Protein AF-A0A0K8V559-F1 (afdb_monomer)

Organism: Bactrocera latifrons (NCBI:txid174628)

Radius of gyration: 18.6 Å; Cα contacts (8 Å, |Δi|>4): 117; chains: 1; bounding box: 43×30×51 Å

Secondary structure (DSSP, 8-state):
-HHHHHH---HHHHHHHHHHHHHHHHHHHHHHHHHHHTT----HHHHHHHHHHHHHHHHHHH--SSHHHHHHHHHHHHHHHHHHHHHHHHHHHHHHHHHHHHHTT-S-S-------S-GGGGS-GGGTHHHHHHHHHHHHHHHHHHHHHHHSSSS--HHHHHHHHHH-

pLDDT: mean 87.11, std 13.77, range [45.12, 98.0]

Nearest PDB structures (foldseek):
  7n7p-assembly1_B  TM=8.971E-01  e=4.540E-11  Homo sapiens
  7n0k-assembly1_A  TM=9.071E-01  e=6.423E-10  Mus musculus
  7n0l-assembly1_B  TM=8.990E-01  e=6.423E-10  Mus musculus
  7f3t-assembly1_A  TM=8.592E-01  e=1.852E-10  Homo sapiens
  7f6v-assembly1_B  TM=9.170E-01  e=1.999E-09  Homo sapiens

Foldseek 3Di:
DLVVCLVDVDVVVVLVVLVVQLVVLVVVLVVVVVVVVVPDPDDPVVSVLSVLSNVLSVLVNPDDDDDLCVQLVNLVSVLVVLVVVLVVLVVVQVVVVVVVCVVVVVDDDDDDDDDDDDPVSNPDPVNSVVSVVVSLVSLLVSLVSLVVSPVPPPPDPVSSVSSSVSSD

Structure (mmCIF, N/CA/C/O backbone):
data_AF-A0A0K8V559-F1
#
_entry.id   AF-A0A0K8V559-F1
#
loop_
_atom_site.group_PDB
_atom_site.id
_atom_site.type_symbol
_atom_site.label_atom_id
_atom_site.label_alt_id
_atom_site.label_comp_id
_atom_site.label_asym_id
_atom_site.label_entity_id
_atom_site.label_seq_id
_atom_site.pdbx_PDB_ins_code
_atom_site.Cartn_x
_atom_site.Cartn_y
_atom_site.Cartn_z
_atom_site.occupancy
_atom_site.B_iso_or_equiv
_atom_site.auth_seq_id
_atom_site.auth_comp_id
_atom_site.auth_asym_id
_atom_site.auth_atom_id
_atom_site.pdbx_PDB_model_num
ATOM 1 N N . MET A 1 1 ? -0.878 12.754 -0.177 1.00 74.25 1 MET A N 1
ATOM 2 C CA . MET A 1 1 ? -2.160 12.504 0.522 1.00 74.25 1 MET A CA 1
ATOM 3 C C . MET A 1 1 ? -2.007 11.693 1.810 1.00 74.25 1 MET A C 1
ATOM 5 O O . MET A 1 1 ? -2.542 12.136 2.815 1.00 74.25 1 MET A O 1
ATOM 9 N N . ALA A 1 2 ? -1.268 10.573 1.844 1.00 77.38 2 ALA A N 1
ATOM 10 C CA . ALA A 1 2 ? -1.065 9.802 3.088 1.00 77.38 2 ALA A CA 1
ATOM 11 C C . ALA A 1 2 ? -0.436 10.632 4.230 1.00 77.38 2 ALA A C 1
ATOM 13 O O . ALA A 1 2 ? -0.957 10.653 5.338 1.00 77.38 2 ALA A O 1
ATOM 14 N N . PHE A 1 3 ? 0.614 11.409 3.934 1.00 83.56 3 PHE A N 1
ATOM 15 C CA . PHE A 1 3 ? 1.232 12.317 4.912 1.00 83.56 3 PHE A CA 1
ATOM 16 C C . PHE A 1 3 ? 0.264 13.394 5.430 1.00 83.56 3 PHE A C 1
ATOM 18 O O . PHE A 1 3 ? 0.216 13.667 6.623 1.00 83.56 3 PHE A O 1
ATOM 25 N N . LEU A 1 4 ? -0.575 13.956 4.553 1.00 83.81 4 LEU A N 1
ATOM 26 C CA . LEU A 1 4 ? -1.602 14.916 4.968 1.00 83.81 4 LEU A CA 1
ATOM 27 C C . LEU A 1 4 ? -2.640 14.269 5.891 1.00 83.81 4 LEU A C 1
ATOM 29 O O . LEU A 1 4 ? -3.074 14.916 6.829 1.00 83.81 4 LEU A O 1
ATOM 33 N N . ASN A 1 5 ? -2.987 12.996 5.679 1.00 86.25 5 ASN A N 1
ATOM 34 C CA . ASN A 1 5 ? -3.878 12.248 6.572 1.00 86.25 5 ASN A CA 1
ATOM 35 C C . ASN A 1 5 ? -3.251 11.933 7.944 1.00 86.25 5 ASN A C 1
ATOM 37 O O . ASN A 1 5 ? -3.987 11.675 8.897 1.00 86.25 5 ASN A O 1
ATOM 41 N N . LEU A 1 6 ? -1.917 11.957 8.073 1.00 86.69 6 LEU A N 1
ATOM 42 C CA . LEU A 1 6 ? -1.247 11.860 9.377 1.00 86.69 6 LEU A CA 1
ATOM 43 C C . LEU A 1 6 ? -1.391 13.155 10.184 1.00 86.69 6 LEU A C 1
ATOM 45 O O . LEU A 1 6 ? -1.548 13.095 11.397 1.00 86.69 6 LEU A O 1
ATOM 49 N N . ILE A 1 7 ? -1.355 14.307 9.510 1.00 86.25 7 ILE A N 1
ATOM 50 C CA . ILE A 1 7 ? -1.456 15.627 10.150 1.00 86.25 7 ILE A CA 1
ATOM 51 C C . ILE A 1 7 ? -2.921 16.005 10.386 1.00 86.25 7 ILE A C 1
ATOM 53 O O . ILE A 1 7 ? -3.292 16.465 11.462 1.00 86.25 7 ILE A O 1
ATOM 57 N N . PHE A 1 8 ? -3.762 15.800 9.375 1.00 83.50 8 PHE A N 1
ATOM 58 C CA . PHE A 1 8 ? -5.166 16.181 9.374 1.00 83.50 8 PHE A CA 1
ATOM 59 C C . PHE A 1 8 ? -6.041 14.932 9.455 1.00 83.50 8 PHE A C 1
ATOM 61 O O . PHE A 1 8 ? -6.147 14.158 8.500 1.00 83.50 8 PHE A O 1
ATOM 68 N N . ASN A 1 9 ? -6.713 14.745 10.592 1.00 82.75 9 ASN A N 1
ATOM 69 C CA . ASN A 1 9 ? -7.695 13.677 10.764 1.00 82.75 9 ASN A CA 1
ATOM 70 C C . ASN A 1 9 ? -9.057 14.095 10.186 1.00 82.75 9 ASN A C 1
ATOM 72 O O . ASN A 1 9 ? -10.000 14.389 10.917 1.00 82.75 9 ASN A O 1
ATOM 76 N N . TYR A 1 10 ? -9.133 14.172 8.856 1.00 89.44 10 TYR A N 1
ATOM 77 C CA . TYR A 1 10 ? -10.351 14.538 8.140 1.00 89.44 10 TYR A CA 1
ATOM 78 C C . TYR A 1 10 ? -10.847 13.383 7.267 1.00 89.44 10 TYR A C 1
ATOM 80 O O . TYR A 1 10 ? -10.188 12.979 6.308 1.00 89.44 10 TYR A O 1
ATOM 88 N N . ARG A 1 11 ? -12.042 12.862 7.572 1.00 89.06 11 ARG A N 1
ATOM 89 C CA . ARG A 1 11 ? -12.584 11.657 6.921 1.00 89.06 11 ARG A CA 1
ATOM 90 C C . ARG A 1 11 ? -12.716 11.792 5.404 1.00 89.06 11 ARG A C 1
ATOM 92 O O . ARG A 1 11 ? -12.445 10.828 4.698 1.00 89.06 11 ARG A O 1
ATOM 99 N N . ALA A 1 12 ? -13.100 12.958 4.883 1.00 90.94 12 ALA A N 1
ATOM 100 C CA . ALA A 1 12 ? -13.223 13.117 3.433 1.00 90.94 12 ALA A CA 1
ATOM 101 C C . ALA A 1 12 ? -11.855 13.069 2.731 1.00 90.94 12 ALA A C 1
ATOM 103 O O . ALA A 1 12 ? -11.748 12.493 1.653 1.00 90.94 12 ALA A O 1
ATOM 104 N N . LEU A 1 13 ? -10.797 13.597 3.360 1.00 91.62 13 LEU A N 1
ATOM 105 C CA . LEU A 1 13 ? -9.426 13.498 2.845 1.00 91.62 13 LEU A CA 1
ATOM 106 C C . LEU A 1 13 ? -8.931 12.044 2.843 1.00 91.62 13 LEU A C 1
ATOM 108 O O . LEU A 1 13 ? -8.240 11.619 1.916 1.00 91.62 13 LEU A O 1
ATOM 112 N N . GLU A 1 14 ? -9.298 11.281 3.869 1.00 91.06 14 GLU A N 1
ATOM 113 C CA . GLU A 1 14 ? -8.975 9.860 3.980 1.00 91.06 14 GLU A CA 1
ATOM 114 C C . GLU A 1 14 ? -9.701 9.038 2.915 1.00 91.06 14 GLU A C 1
ATOM 116 O O . GLU A 1 14 ? -9.068 8.277 2.187 1.00 91.06 14 GLU A O 1
ATOM 121 N N . LEU A 1 15 ? -11.012 9.231 2.770 1.00 92.94 15 LEU A N 1
ATOM 122 C CA . LEU A 1 15 ? -11.811 8.561 1.747 1.00 92.94 15 LEU A CA 1
ATOM 123 C C . LEU A 1 15 ? -11.356 8.927 0.338 1.00 92.94 15 LEU A C 1
ATOM 125 O O . LEU A 1 15 ? -11.242 8.042 -0.501 1.00 92.94 15 LEU A O 1
ATOM 129 N N . ALA A 1 16 ? -11.038 10.199 0.084 1.00 94.62 16 ALA A N 1
ATOM 130 C CA . ALA A 1 16 ? -10.469 10.624 -1.190 1.00 94.62 16 ALA A CA 1
ATOM 131 C C . ALA A 1 16 ? -9.132 9.922 -1.458 1.00 94.62 16 ALA A C 1
ATOM 133 O O . ALA A 1 16 ? -8.885 9.461 -2.569 1.00 94.62 16 ALA A O 1
ATOM 134 N N . TYR A 1 17 ? -8.280 9.788 -0.439 1.00 92.88 17 TYR A N 1
ATOM 135 C CA . TYR A 1 17 ? -7.023 9.062 -0.568 1.00 92.88 17 TYR A CA 1
ATOM 136 C C . TYR A 1 17 ? -7.231 7.572 -0.876 1.00 92.88 17 TYR A C 1
ATOM 138 O O . TYR A 1 17 ? -6.619 7.056 -1.809 1.00 92.88 17 TYR A O 1
ATOM 146 N N . ILE A 1 18 ? -8.107 6.887 -0.140 1.00 93.81 18 ILE A N 1
ATOM 147 C CA . ILE A 1 18 ? -8.390 5.461 -0.354 1.00 93.81 18 ILE A CA 1
ATOM 148 C C . ILE A 1 18 ? -9.072 5.241 -1.713 1.00 93.81 18 ILE A C 1
ATOM 150 O O . ILE A 1 18 ? -8.721 4.311 -2.435 1.00 93.81 18 ILE A O 1
ATOM 154 N N . PHE A 1 19 ? -9.978 6.130 -2.122 1.00 95.25 19 PHE A N 1
ATOM 155 C CA . PHE A 1 19 ? -10.576 6.110 -3.456 1.00 95.25 19 PHE A CA 1
ATOM 156 C C . PHE A 1 19 ? -9.515 6.232 -4.556 1.00 95.25 19 PHE A C 1
ATOM 158 O O . PHE A 1 19 ? -9.538 5.477 -5.528 1.00 95.25 19 PHE A O 1
ATOM 165 N N . LEU A 1 20 ? -8.538 7.128 -4.386 1.00 95.12 20 LEU A N 1
ATOM 166 C CA . LEU A 1 20 ? -7.413 7.246 -5.314 1.00 95.12 20 LEU A CA 1
ATOM 167 C C . LEU A 1 20 ? -6.557 5.973 -5.356 1.00 95.12 20 LEU A C 1
ATOM 169 O O . LEU A 1 20 ? -6.063 5.639 -6.429 1.00 95.12 20 LEU A O 1
ATOM 173 N N . LEU A 1 21 ? -6.406 5.239 -4.246 1.00 94.50 21 LEU A N 1
ATOM 174 C CA . LEU A 1 21 ? -5.737 3.929 -4.250 1.00 94.50 21 LEU A CA 1
ATOM 175 C C . LEU A 1 21 ? -6.508 2.905 -5.089 1.00 94.50 21 LEU A C 1
ATOM 177 O O . LEU A 1 21 ? -5.897 2.217 -5.907 1.00 94.50 21 LEU A O 1
ATOM 181 N N . VAL A 1 22 ? -7.835 2.830 -4.932 1.00 96.81 22 VAL A N 1
ATOM 182 C CA . VAL A 1 22 ? -8.690 1.961 -5.760 1.00 96.81 22 VAL A CA 1
ATOM 183 C C . VAL A 1 22 ? -8.520 2.318 -7.233 1.00 96.81 22 VAL A C 1
ATOM 185 O O . VAL A 1 22 ? -8.193 1.457 -8.047 1.00 96.81 22 VAL A O 1
ATOM 188 N N . TRP A 1 23 ? -8.678 3.597 -7.576 1.00 96.31 23 TRP A N 1
ATOM 189 C CA . TRP A 1 23 ? -8.524 4.079 -8.947 1.00 96.31 23 TRP A CA 1
ATOM 190 C C . TRP A 1 23 ? -7.138 3.760 -9.524 1.00 96.31 23 TRP A C 1
ATOM 192 O O . TRP A 1 23 ? -7.033 3.280 -10.657 1.00 96.31 23 TRP A O 1
ATOM 202 N N . TYR A 1 24 ? -6.081 3.976 -8.739 1.00 94.94 24 TYR A N 1
ATOM 203 C CA . TYR A 1 24 ? -4.703 3.711 -9.136 1.00 94.94 24 TYR A CA 1
ATOM 204 C C . TYR A 1 24 ? -4.479 2.230 -9.457 1.00 94.94 24 TYR A C 1
ATOM 206 O O . TYR A 1 24 ? -4.030 1.908 -10.560 1.00 94.94 24 TYR A O 1
ATOM 214 N N . TYR A 1 25 ? -4.830 1.321 -8.541 1.00 95.62 25 TYR A N 1
ATOM 215 C CA . TYR A 1 25 ? -4.610 -0.114 -8.743 1.00 95.62 25 TYR A CA 1
ATOM 216 C C . TYR A 1 25 ? -5.527 -0.708 -9.820 1.00 95.62 25 TYR A C 1
ATOM 218 O O . TYR A 1 25 ? -5.065 -1.541 -10.603 1.00 95.62 25 TYR A O 1
ATOM 226 N N . CYS A 1 26 ? -6.765 -0.221 -9.963 1.00 96.44 26 CYS A N 1
ATOM 227 C CA . CYS A 1 26 ? -7.629 -0.560 -11.097 1.00 96.44 26 CYS A CA 1
ATOM 228 C C . CYS A 1 26 ? -6.970 -0.182 -12.431 1.00 96.44 26 CYS A C 1
ATOM 230 O O . CYS A 1 26 ? -6.838 -1.015 -13.329 1.00 96.44 26 CYS A O 1
ATOM 232 N N . THR A 1 27 ? -6.517 1.068 -12.553 1.00 96.69 27 THR A N 1
ATOM 233 C CA . THR A 1 27 ? -5.887 1.579 -13.779 1.00 96.69 27 THR A CA 1
ATOM 234 C C . THR A 1 27 ? -4.616 0.802 -14.106 1.00 96.69 27 THR A C 1
ATOM 236 O O . THR A 1 27 ? -4.397 0.423 -15.258 1.00 96.69 27 THR A O 1
ATOM 239 N N . LEU A 1 28 ? -3.794 0.511 -13.096 1.00 93.12 28 LEU A N 1
ATOM 240 C CA . LEU A 1 28 ? -2.574 -0.275 -13.246 1.00 93.12 28 LEU A CA 1
ATOM 241 C C . LEU A 1 28 ? -2.877 -1.696 -13.737 1.00 93.12 28 LEU A C 1
ATOM 243 O O . LEU A 1 28 ? -2.256 -2.164 -14.689 1.00 93.12 28 LEU A O 1
ATOM 247 N N . THR A 1 29 ? -3.886 -2.343 -13.157 1.00 95.12 29 THR A N 1
ATOM 248 C CA . THR A 1 29 ? -4.320 -3.694 -13.530 1.00 95.12 29 THR A CA 1
ATOM 249 C C . THR A 1 29 ? -4.820 -3.760 -14.976 1.00 95.12 29 THR A C 1
ATOM 251 O O . THR A 1 29 ? -4.448 -4.668 -15.729 1.00 95.12 29 THR A O 1
ATOM 254 N N . ILE A 1 30 ? -5.624 -2.779 -15.403 1.00 94.19 30 ILE A N 1
ATOM 255 C CA . ILE A 1 30 ? -6.109 -2.676 -16.788 1.00 94.19 30 ILE A CA 1
ATOM 256 C C . ILE A 1 30 ? -4.934 -2.444 -17.740 1.00 94.19 30 ILE A C 1
ATOM 258 O O . ILE A 1 30 ? -4.773 -3.183 -18.715 1.00 94.19 30 ILE A O 1
ATOM 262 N N . ARG A 1 31 ? -4.072 -1.465 -17.436 1.00 95.12 31 ARG A N 1
ATOM 263 C CA . ARG A 1 31 ? -2.884 -1.146 -18.238 1.00 95.12 31 ARG A CA 1
ATOM 264 C C . ARG A 1 31 ? -2.003 -2.375 -18.439 1.00 95.12 31 ARG A C 1
ATOM 266 O O . ARG A 1 31 ? -1.578 -2.651 -19.557 1.00 95.12 31 ARG A O 1
ATOM 273 N N . GLU A 1 32 ? -1.728 -3.128 -17.382 1.00 91.50 32 GLU A N 1
ATOM 274 C CA . GLU A 1 32 ? -0.888 -4.323 -17.464 1.00 91.50 32 GLU A CA 1
ATOM 275 C C . GLU A 1 32 ? -1.537 -5.468 -18.231 1.00 91.50 32 GLU A C 1
ATOM 277 O O . GLU A 1 32 ? -0.845 -6.201 -18.938 1.00 91.50 32 GLU A O 1
ATOM 282 N N . SER A 1 33 ? -2.858 -5.603 -18.140 1.00 90.31 33 SER A N 1
ATOM 283 C CA . SER A 1 33 ? -3.605 -6.580 -18.930 1.00 90.31 33 SER A CA 1
ATOM 284 C C . SER A 1 33 ? -3.496 -6.273 -20.426 1.00 90.31 33 SER A C 1
ATOM 286 O O . SER A 1 33 ? -3.183 -7.171 -21.207 1.00 90.31 33 SER A O 1
ATOM 288 N N . ILE A 1 34 ? -3.624 -4.998 -20.814 1.00 93.69 34 ILE A N 1
ATOM 289 C CA . ILE A 1 34 ? -3.414 -4.538 -22.197 1.00 93.69 34 ILE A CA 1
ATOM 290 C C . ILE A 1 34 ? -1.969 -4.799 -22.639 1.00 93.69 34 ILE A C 1
ATOM 292 O O . ILE A 1 34 ? -1.736 -5.398 -23.686 1.00 93.69 34 ILE A O 1
ATOM 296 N N . LEU A 1 35 ? -0.979 -4.416 -21.825 1.00 92.62 35 LEU A N 1
ATOM 297 C CA . LEU A 1 35 ? 0.436 -4.637 -22.142 1.00 92.62 35 LEU A CA 1
ATOM 298 C C . LEU A 1 35 ? 0.764 -6.122 -22.323 1.00 92.62 35 LEU A C 1
ATOM 300 O O . LEU A 1 35 ? 1.570 -6.467 -23.189 1.00 92.62 35 LEU A O 1
ATOM 304 N N . LYS A 1 36 ? 0.151 -7.001 -21.523 1.00 89.56 36 LYS A N 1
ATOM 305 C CA . LYS A 1 36 ? 0.333 -8.450 -21.624 1.00 89.56 36 LYS A CA 1
ATOM 306 C C . LYS A 1 36 ? -0.228 -9.004 -22.932 1.00 89.56 36 LYS A C 1
ATOM 308 O O . LYS A 1 36 ? 0.451 -9.815 -23.558 1.00 89.56 36 LYS A O 1
ATOM 313 N N . VAL A 1 37 ? -1.419 -8.561 -23.340 1.00 92.00 37 VAL A N 1
ATOM 314 C CA . VAL A 1 37 ? -2.025 -8.917 -24.637 1.00 92.00 37 VAL A CA 1
ATOM 315 C C . VAL A 1 37 ? -1.174 -8.392 -25.797 1.00 92.00 37 VAL A C 1
ATOM 317 O O . VAL A 1 37 ? -0.949 -9.115 -26.760 1.00 92.00 37 VAL A O 1
ATOM 320 N N . ASN A 1 38 ? -0.578 -7.207 -25.653 1.00 94.31 38 ASN A N 1
ATOM 321 C CA . ASN A 1 38 ? 0.340 -6.614 -26.632 1.00 94.31 38 ASN A CA 1
ATOM 322 C C . ASN A 1 38 ? 1.759 -7.230 -26.624 1.00 94.31 38 ASN A C 1
ATOM 324 O O . ASN A 1 38 ? 2.693 -6.646 -27.168 1.00 94.31 38 ASN A O 1
ATOM 328 N N . GLY A 1 39 ? 1.960 -8.387 -25.983 1.00 90.31 39 GLY A N 1
ATOM 329 C CA . GLY A 1 39 ? 3.222 -9.135 -26.027 1.00 90.31 39 GLY A CA 1
ATOM 330 C C . GLY A 1 39 ? 4.249 -8.794 -24.939 1.00 90.31 39 GLY A C 1
ATOM 331 O O . GLY A 1 39 ? 5.348 -9.356 -24.936 1.00 90.31 39 GLY A O 1
ATOM 332 N N . SER A 1 40 ? 3.926 -7.931 -23.968 1.00 87.62 40 SER A N 1
ATOM 333 C CA . SER A 1 40 ? 4.846 -7.643 -22.858 1.00 87.62 40 SER A CA 1
ATOM 334 C C . SER A 1 40 ? 5.062 -8.870 -21.968 1.00 87.62 40 SER A C 1
ATOM 336 O O . SER A 1 40 ? 4.125 -9.560 -21.549 1.00 87.62 40 SER A O 1
ATOM 338 N N . ARG A 1 41 ? 6.318 -9.121 -21.583 1.00 87.00 41 ARG A N 1
ATOM 339 C CA . ARG A 1 41 ? 6.693 -10.227 -20.685 1.00 87.00 41 ARG A CA 1
ATOM 340 C C . ARG A 1 41 ? 6.434 -9.898 -19.207 1.00 87.00 41 ARG A C 1
ATOM 342 O O . ARG A 1 41 ? 7.352 -9.878 -18.396 1.00 87.00 41 ARG A O 1
ATOM 349 N N . ILE A 1 42 ? 5.173 -9.670 -18.849 1.00 87.50 42 ILE A N 1
ATOM 350 C CA . ILE A 1 42 ? 4.751 -9.446 -17.456 1.00 87.50 42 ILE A CA 1
ATOM 351 C C . ILE A 1 42 ? 4.574 -10.796 -16.749 1.00 87.50 42 ILE A C 1
ATOM 353 O O . ILE A 1 42 ? 4.018 -11.741 -17.330 1.00 87.50 42 ILE A O 1
ATOM 357 N N . LYS A 1 43 ? 5.080 -10.895 -15.514 1.00 89.50 43 LYS A N 1
ATOM 358 C CA . LYS A 1 43 ? 4.992 -12.091 -14.664 1.00 89.50 43 LYS A CA 1
ATOM 359 C C . LYS A 1 43 ? 3.595 -12.211 -14.044 1.00 89.50 43 LYS A C 1
ATOM 361 O O . LYS A 1 43 ? 2.998 -11.214 -13.654 1.00 89.50 43 LYS A O 1
ATOM 366 N N . GLY A 1 44 ? 3.084 -13.439 -13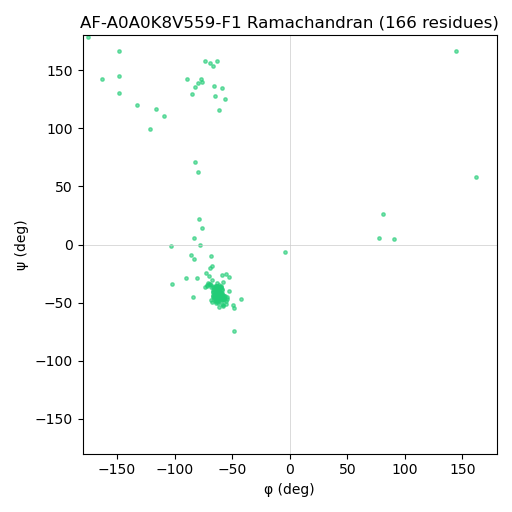.931 1.00 87.56 44 GLY A N 1
ATOM 367 C CA . GLY A 1 44 ? 1.730 -13.695 -13.424 1.00 87.56 44 GLY A CA 1
ATOM 368 C C . GLY A 1 44 ? 1.519 -13.251 -11.974 1.00 87.56 44 GLY A C 1
ATOM 369 O O . GLY A 1 44 ? 0.498 -12.638 -11.683 1.00 87.56 44 GLY A O 1
ATOM 370 N N . TRP A 1 45 ? 2.504 -13.492 -11.101 1.00 92.12 45 TRP A N 1
ATOM 371 C CA . TRP A 1 45 ? 2.454 -13.088 -9.690 1.00 92.12 45 TRP A CA 1
ATOM 372 C C . TRP A 1 45 ? 2.346 -11.567 -9.520 1.00 92.12 45 TRP A C 1
ATOM 374 O O . TRP A 1 45 ? 1.596 -11.097 -8.675 1.00 92.12 45 TRP A O 1
ATOM 384 N N . TRP A 1 46 ? 3.042 -10.800 -10.366 1.00 90.69 46 TRP A N 1
ATOM 385 C CA . TRP A 1 46 ? 3.025 -9.336 -10.335 1.00 90.69 46 TRP A CA 1
ATOM 386 C C . TRP A 1 46 ? 1.632 -8.800 -10.670 1.00 90.69 46 TRP A C 1
ATOM 388 O O . TRP A 1 46 ? 1.079 -7.968 -9.959 1.00 90.69 46 TRP A O 1
ATOM 398 N N . ARG A 1 47 ? 1.005 -9.379 -11.697 1.00 91.62 47 ARG A N 1
ATOM 399 C CA . ARG A 1 47 ? -0.381 -9.067 -12.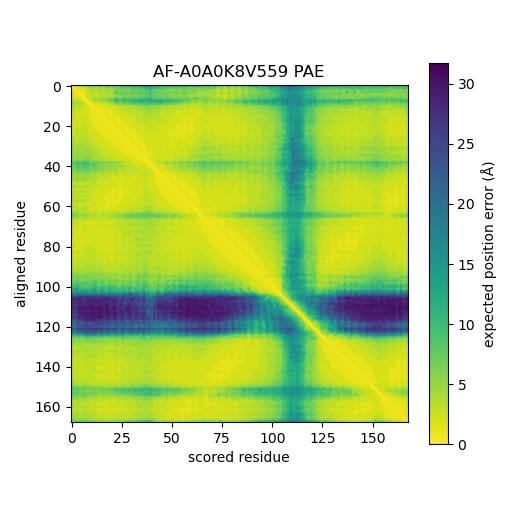042 1.00 91.62 47 ARG A CA 1
ATOM 400 C C . ARG A 1 47 ? -1.347 -9.472 -10.923 1.00 91.62 47 ARG A C 1
ATOM 402 O O . ARG A 1 47 ? -2.236 -8.699 -10.587 1.00 91.62 47 ARG A O 1
ATOM 409 N N . ALA A 1 48 ? -1.182 -10.665 -10.344 1.00 91.94 48 ALA A N 1
ATOM 410 C CA . ALA A 1 48 ? -2.013 -11.128 -9.231 1.00 91.94 48 ALA A CA 1
ATOM 411 C C . ALA A 1 48 ? -1.925 -10.179 -8.025 1.00 91.94 48 ALA A C 1
ATOM 413 O O . ALA A 1 48 ? -2.954 -9.829 -7.456 1.00 91.94 48 ALA A O 1
ATOM 414 N N . HIS A 1 49 ? -0.725 -9.689 -7.705 1.00 92.56 49 HIS A N 1
ATOM 415 C CA . HIS A 1 49 ? -0.519 -8.682 -6.669 1.00 92.56 49 HIS A CA 1
ATOM 416 C C . HIS A 1 49 ? -1.344 -7.408 -6.923 1.00 92.56 49 HIS A C 1
ATOM 418 O O . HIS A 1 49 ? -2.005 -6.931 -6.009 1.00 92.56 49 HIS A O 1
ATOM 424 N N . HIS A 1 50 ? -1.400 -6.889 -8.154 1.00 93.88 50 HIS A N 1
ATOM 425 C CA . HIS A 1 50 ? -2.222 -5.709 -8.465 1.00 93.88 50 HIS A CA 1
ATOM 426 C C . HIS A 1 50 ? -3.730 -5.947 -8.346 1.00 93.88 50 HIS A C 1
ATOM 428 O O . HIS A 1 50 ? -4.451 -5.076 -7.852 1.00 93.88 50 HIS A O 1
ATOM 434 N N . PHE A 1 51 ? -4.207 -7.137 -8.718 1.00 94.56 51 PHE A N 1
ATOM 435 C CA . PHE A 1 51 ? -5.599 -7.526 -8.478 1.00 94.56 51 PHE A CA 1
ATOM 436 C C . PHE A 1 51 ? -5.917 -7.589 -6.979 1.00 94.56 51 PHE A C 1
ATOM 438 O O . PHE A 1 51 ? -6.924 -7.029 -6.545 1.00 94.56 51 PHE A O 1
ATOM 445 N N . ILE A 1 52 ? -5.042 -8.211 -6.184 1.00 95.81 52 ILE A N 1
ATOM 446 C CA . ILE A 1 52 ? -5.190 -8.293 -4.725 1.00 95.81 52 ILE A CA 1
ATOM 447 C C . ILE A 1 52 ? -5.180 -6.888 -4.108 1.00 95.81 52 ILE A C 1
ATOM 449 O O . ILE A 1 52 ? -6.075 -6.559 -3.335 1.00 95.81 52 ILE A O 1
ATOM 453 N N . SER A 1 53 ? -4.248 -6.020 -4.510 1.00 95.69 53 SER A N 1
ATOM 454 C CA . SER A 1 53 ? -4.172 -4.628 -4.046 1.00 95.69 53 SER A CA 1
ATOM 455 C C . SER A 1 53 ? -5.415 -3.812 -4.411 1.00 95.69 53 SER A C 1
ATOM 457 O O . SER A 1 53 ? -5.860 -2.984 -3.617 1.00 95.69 53 SER A O 1
ATOM 459 N N . THR A 1 54 ? -6.022 -4.072 -5.573 1.00 96.44 54 THR A N 1
ATOM 460 C CA . THR A 1 54 ? -7.298 -3.456 -5.970 1.00 96.44 54 THR A CA 1
ATOM 461 C C . THR A 1 54 ? -8.430 -3.880 -5.033 1.00 96.44 54 THR A C 1
ATOM 463 O O . THR A 1 54 ? -9.165 -3.032 -4.526 1.00 96.44 54 THR A O 1
ATOM 466 N N . ALA A 1 55 ? -8.552 -5.183 -4.761 1.00 96.88 55 ALA A N 1
ATOM 467 C CA . ALA A 1 55 ? -9.562 -5.711 -3.848 1.00 96.88 55 ALA A CA 1
ATOM 468 C C . ALA A 1 55 ? -9.364 -5.187 -2.415 1.00 96.88 55 ALA A C 1
ATOM 470 O O . ALA A 1 55 ? -10.320 -4.730 -1.789 1.00 96.88 55 ALA A O 1
ATOM 471 N N . ALA A 1 56 ? -8.122 -5.169 -1.926 1.00 97.12 56 ALA A N 1
ATOM 472 C CA . ALA A 1 56 ? -7.765 -4.636 -0.615 1.00 97.12 56 ALA A CA 1
ATOM 473 C C . ALA A 1 56 ? -8.114 -3.145 -0.483 1.00 97.12 56 ALA A C 1
ATOM 475 O O . ALA A 1 56 ? -8.723 -2.736 0.505 1.00 97.12 56 ALA A O 1
ATOM 476 N N . ALA A 1 57 ? -7.802 -2.330 -1.496 1.00 96.25 57 ALA A N 1
ATOM 477 C CA . ALA A 1 57 ? -8.194 -0.921 -1.524 1.00 96.25 57 ALA A CA 1
ATOM 478 C C . ALA A 1 57 ? -9.725 -0.749 -1.513 1.00 96.25 57 ALA A C 1
ATOM 480 O O . ALA A 1 57 ? -10.236 0.153 -0.850 1.00 96.25 57 ALA A O 1
ATOM 481 N N . GLY A 1 58 ? -10.461 -1.634 -2.195 1.00 97.12 58 GLY A N 1
ATOM 482 C CA . GLY A 1 58 ? -11.924 -1.664 -2.167 1.00 97.12 58 GLY A CA 1
ATOM 483 C C . GLY A 1 58 ? -12.477 -1.943 -0.769 1.00 97.12 58 GLY A C 1
ATOM 484 O O . GLY A 1 58 ? -13.341 -1.205 -0.301 1.00 97.12 58 GLY A O 1
ATOM 485 N N . VAL A 1 59 ? -11.935 -2.945 -0.068 1.00 97.56 59 VAL A N 1
ATOM 486 C CA . VAL A 1 59 ? -12.313 -3.267 1.321 1.00 97.56 59 VAL A CA 1
ATOM 487 C C . VAL A 1 59 ? -12.007 -2.103 2.265 1.00 97.56 59 VAL A C 1
ATOM 489 O O . VAL A 1 59 ? -12.843 -1.755 3.094 1.00 97.56 59 VAL A O 1
ATOM 492 N N . LEU A 1 60 ? -10.856 -1.443 2.110 1.00 96.00 60 LEU A N 1
ATOM 493 C CA . LEU A 1 60 ? -10.514 -0.243 2.882 1.00 96.00 60 LEU A CA 1
ATOM 494 C C . LEU A 1 60 ? -11.500 0.909 2.652 1.00 96.00 60 LEU A C 1
ATOM 496 O O . LEU A 1 60 ? -11.804 1.644 3.590 1.00 96.00 60 LEU A O 1
ATOM 500 N N . LEU A 1 61 ? -12.003 1.077 1.425 1.00 96.19 61 LEU A N 1
ATOM 501 C CA . LEU A 1 61 ? -12.931 2.158 1.086 1.00 96.19 61 LEU A CA 1
ATOM 502 C C . LEU A 1 61 ? -14.282 1.987 1.787 1.00 96.19 61 LEU A C 1
ATOM 504 O O . LEU A 1 61 ? -14.854 2.967 2.265 1.00 96.19 61 LEU A O 1
ATOM 508 N N . VAL A 1 62 ? -14.777 0.749 1.855 1.00 96.06 62 VAL A N 1
ATOM 509 C CA . VAL A 1 62 ? -16.062 0.426 2.492 1.00 96.06 62 VAL A CA 1
ATOM 510 C C . VAL A 1 62 ? -15.951 0.204 4.001 1.00 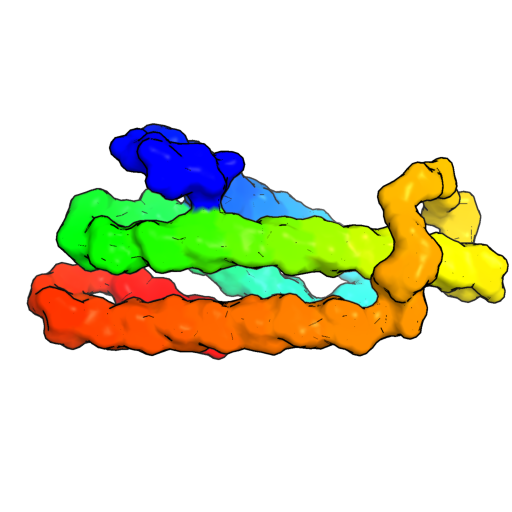96.06 62 VAL A C 1
ATOM 512 O O . VAL A 1 62 ? -16.980 0.150 4.672 1.00 96.06 62 VAL A O 1
ATOM 515 N N . TRP A 1 63 ? -14.732 0.141 4.554 1.00 96.25 63 TRP A N 1
ATOM 516 C CA . TRP A 1 63 ? -14.528 -0.007 5.992 1.00 96.25 63 TRP A CA 1
ATOM 517 C C . TRP A 1 63 ? -15.141 1.200 6.737 1.00 96.25 63 TRP A C 1
ATOM 519 O O . TRP A 1 63 ? -14.696 2.348 6.559 1.00 96.25 63 TRP A O 1
ATOM 529 N N . PRO A 1 64 ? -16.176 0.975 7.576 1.00 92.62 64 P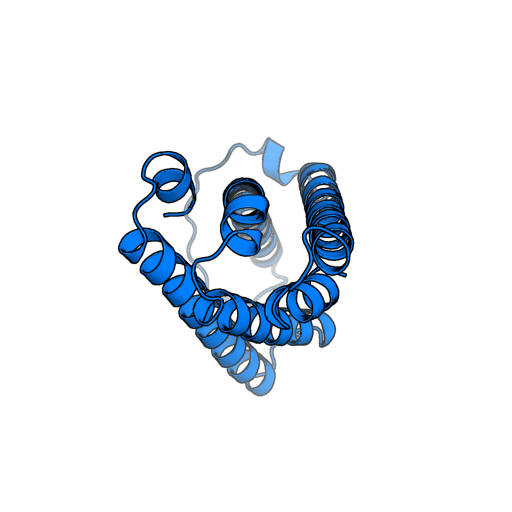RO A N 1
ATOM 530 C CA . PRO A 1 64 ? -16.842 2.045 8.307 1.00 92.62 64 PRO A CA 1
ATOM 531 C C . PRO A 1 64 ? -15.926 2.685 9.353 1.00 92.62 64 PRO A C 1
ATOM 533 O O . PRO A 1 64 ? -15.023 2.057 9.905 1.00 92.62 64 PRO A O 1
ATOM 536 N N . GLN A 1 65 ? -16.199 3.950 9.673 1.00 90.44 65 GLN A N 1
ATOM 537 C CA . GLN A 1 65 ? -15.566 4.578 10.828 1.00 90.44 65 GLN A CA 1
ATOM 538 C C . GLN A 1 65 ? -16.022 3.873 12.105 1.00 90.44 65 GLN A C 1
ATOM 540 O O . GLN A 1 65 ? -17.216 3.702 12.331 1.00 90.44 65 GLN A O 1
ATOM 545 N N . GLY A 1 66 ? -15.062 3.463 12.925 1.00 91.75 66 GLY A N 1
ATOM 546 C CA . GLY A 1 66 ? -15.303 2.757 14.174 1.00 91.75 66 GLY A CA 1
ATOM 547 C C . GLY A 1 66 ? -14.001 2.540 14.933 1.00 91.75 66 GLY A C 1
ATOM 548 O O . GLY A 1 66 ? -12.926 2.911 14.453 1.00 91.75 66 GLY A O 1
ATOM 549 N N . GLU A 1 67 ? -14.100 1.922 16.105 1.00 95.00 67 GLU A N 1
ATOM 550 C CA . GLU A 1 67 ? -12.964 1.686 17.001 1.00 95.00 67 GLU A CA 1
ATOM 551 C C . GLU A 1 67 ? -11.822 0.932 16.302 1.00 95.00 67 GLU A C 1
ATOM 553 O O . GLU A 1 67 ? -10.696 1.426 16.257 1.00 95.00 67 GLU A O 1
ATOM 558 N N . HIS A 1 68 ? -12.117 -0.201 15.651 1.00 95.44 68 HIS A N 1
ATOM 559 C CA . HIS A 1 68 ? -11.107 -1.003 14.947 1.00 95.44 68 HIS A CA 1
ATOM 560 C C . HIS A 1 68 ? -10.398 -0.228 13.832 1.00 95.44 68 HIS A C 1
ATOM 562 O O . HIS A 1 68 ? -9.195 -0.403 13.643 1.00 95.44 68 HIS A O 1
ATOM 568 N N . TRP A 1 69 ? -11.115 0.647 13.111 1.00 94.69 69 TRP A N 1
ATOM 569 C CA . TRP A 1 69 ? -10.483 1.509 12.110 1.00 94.69 69 TRP A CA 1
ATOM 570 C C . TRP A 1 69 ? -9.521 2.486 12.776 1.00 94.69 69 TRP A C 1
ATOM 572 O O . TRP A 1 69 ? -8.375 2.581 12.355 1.00 94.69 69 TRP A O 1
ATOM 582 N N . GLN A 1 70 ? -9.947 3.178 13.835 1.00 93.69 70 GLN A N 1
ATOM 583 C CA . GLN A 1 70 ? -9.115 4.180 14.507 1.00 93.69 70 GLN A CA 1
ATOM 584 C C . GLN A 1 70 ? -7.849 3.573 15.126 1.00 93.69 70 GLN A C 1
ATOM 586 O O . GLN A 1 70 ? -6.783 4.183 15.044 1.00 93.69 70 GLN A O 1
ATOM 591 N N . LEU A 1 71 ? -7.935 2.349 15.656 1.00 95.38 71 LEU A N 1
ATOM 592 C CA . LEU A 1 71 ? -6.780 1.615 16.182 1.00 95.38 71 LEU A CA 1
ATOM 593 C C . LEU A 1 71 ? -5.752 1.267 15.093 1.00 95.38 71 LEU A C 1
ATOM 595 O O . LEU A 1 71 ? -4.550 1.315 15.344 1.00 95.38 71 LEU A O 1
ATOM 599 N N . PHE A 1 72 ? -6.200 0.940 13.878 1.00 95.94 72 PHE A N 1
ATOM 600 C CA . PHE A 1 72 ? -5.313 0.560 12.771 1.00 95.94 72 PHE A CA 1
ATOM 601 C C . PHE A 1 72 ? -4.854 1.747 11.906 1.00 95.94 72 PHE A C 1
ATOM 603 O O . PHE A 1 72 ? -3.764 1.728 11.328 1.00 95.94 72 PHE A O 1
ATOM 610 N N . ARG A 1 73 ? -5.671 2.799 11.821 1.00 93.69 73 ARG A N 1
ATOM 611 C CA . ARG A 1 73 ? -5.548 3.924 10.886 1.00 93.69 73 ARG A CA 1
ATOM 612 C C . ARG A 1 73 ? -4.148 4.521 10.842 1.00 93.69 73 ARG A C 1
ATOM 614 O O . ARG A 1 73 ? -3.565 4.650 9.769 1.00 93.69 73 ARG A O 1
ATOM 621 N N . THR A 1 74 ? -3.612 4.918 11.993 1.00 93.31 74 THR A N 1
ATOM 622 C CA . THR A 1 74 ? -2.320 5.617 12.061 1.00 93.31 74 THR A CA 1
ATOM 623 C C . THR A 1 74 ? -1.192 4.740 11.527 1.00 93.31 74 THR A C 1
ATOM 625 O O . THR A 1 74 ? -0.386 5.190 10.712 1.00 93.31 74 THR A O 1
ATOM 628 N N . GLN A 1 75 ? -1.177 3.464 11.913 1.00 96.00 75 GLN A N 1
ATOM 629 C CA . GLN A 1 75 ? -0.205 2.495 11.421 1.00 96.00 75 GLN A CA 1
ATOM 630 C C . GLN A 1 75 ? -0.324 2.297 9.905 1.00 96.00 75 GLN A C 1
ATOM 632 O O . GLN A 1 75 ? 0.684 2.340 9.197 1.00 96.00 75 GLN A O 1
ATOM 637 N N . PHE A 1 76 ? -1.550 2.163 9.392 1.00 94.62 76 PHE A N 1
ATOM 638 C CA . PHE A 1 76 ? -1.806 2.071 7.957 1.00 94.62 76 PHE A CA 1
ATOM 639 C C . PHE A 1 76 ? -1.309 3.311 7.198 1.00 94.62 76 PHE A C 1
ATOM 641 O O . PHE A 1 76 ? -0.700 3.185 6.135 1.00 94.62 76 PHE A O 1
ATOM 648 N N . MET A 1 77 ? -1.505 4.517 7.735 1.00 94.62 77 MET A N 1
ATOM 649 C CA . MET A 1 77 ? -1.026 5.749 7.100 1.00 94.62 77 MET A CA 1
ATOM 650 C C . MET A 1 77 ? 0.506 5.826 7.066 1.00 94.62 77 MET A C 1
ATOM 652 O O . MET A 1 77 ? 1.065 6.182 6.027 1.00 94.62 77 MET A O 1
ATOM 656 N N . TYR A 1 78 ? 1.196 5.420 8.138 1.00 95.88 78 TYR A N 1
ATOM 657 C CA . TYR A 1 78 ? 2.660 5.303 8.131 1.00 95.88 78 TYR A CA 1
ATOM 658 C C . TYR A 1 78 ? 3.156 4.276 7.113 1.00 95.88 78 TYR A C 1
ATOM 660 O O . TYR A 1 78 ? 4.095 4.563 6.368 1.00 95.88 78 TYR A O 1
ATOM 668 N N . PHE A 1 79 ? 2.502 3.116 7.027 1.00 96.31 79 PHE A N 1
ATOM 669 C CA . PHE A 1 79 ? 2.816 2.106 6.019 1.00 96.31 79 PHE A CA 1
ATOM 670 C C . PHE A 1 79 ? 2.678 2.664 4.601 1.00 96.31 79 PHE A C 1
ATOM 672 O O . PHE A 1 79 ? 3.565 2.478 3.772 1.00 96.31 79 PHE A O 1
ATOM 679 N N . ASN A 1 80 ? 1.614 3.416 4.325 1.00 94.44 80 ASN A N 1
ATOM 680 C CA . ASN A 1 80 ? 1.430 4.033 3.017 1.00 94.44 80 ASN A CA 1
ATOM 681 C C . ASN A 1 80 ? 2.502 5.077 2.708 1.00 94.44 80 ASN A C 1
ATOM 683 O O . ASN A 1 80 ? 3.018 5.092 1.593 1.00 94.44 80 ASN A O 1
ATOM 687 N N . VAL A 1 81 ? 2.876 5.934 3.662 1.00 94.81 81 VAL A N 1
ATOM 688 C CA . VAL A 1 81 ? 3.994 6.875 3.466 1.00 94.81 81 VAL A CA 1
ATOM 689 C C . VAL A 1 81 ? 5.277 6.115 3.133 1.00 94.81 81 VAL A C 1
ATOM 691 O O . VAL A 1 81 ? 5.945 6.450 2.156 1.00 94.81 81 VAL A O 1
ATOM 694 N N . TYR A 1 82 ? 5.576 5.057 3.887 1.00 96.25 82 TYR A N 1
ATOM 695 C CA . TYR A 1 82 ? 6.734 4.205 3.645 1.00 96.25 82 TYR A CA 1
ATOM 696 C C . TYR A 1 82 ? 6.709 3.584 2.240 1.00 96.25 82 TYR A C 1
ATOM 698 O O . TYR A 1 82 ? 7.663 3.740 1.482 1.00 96.25 82 TYR A O 1
ATOM 706 N N . ILE A 1 83 ? 5.604 2.947 1.843 1.00 94.31 83 ILE A N 1
ATOM 707 C CA . ILE A 1 83 ? 5.471 2.324 0.520 1.00 94.31 83 ILE A CA 1
ATOM 708 C C . ILE A 1 83 ? 5.577 3.350 -0.608 1.00 94.31 83 ILE A C 1
ATOM 710 O O . ILE A 1 83 ? 6.206 3.049 -1.615 1.00 94.31 83 ILE A O 1
ATOM 714 N N . ASN A 1 84 ? 5.052 4.568 -0.453 1.00 93.06 84 ASN A N 1
ATOM 715 C CA . ASN A 1 84 ? 5.225 5.617 -1.466 1.00 93.06 84 ASN A CA 1
ATOM 716 C C . ASN A 1 84 ? 6.707 5.997 -1.650 1.00 93.06 84 ASN A C 1
ATOM 718 O O . ASN A 1 84 ? 7.148 6.219 -2.778 1.00 93.06 84 ASN A O 1
ATOM 722 N N . ILE A 1 85 ? 7.495 6.023 -0.568 1.00 93.38 85 ILE A N 1
ATOM 723 C CA . ILE A 1 85 ? 8.950 6.225 -0.651 1.00 93.38 85 ILE A CA 1
ATOM 724 C C . ILE A 1 85 ? 9.599 5.054 -1.396 1.00 93.38 85 ILE A C 1
ATOM 726 O O . ILE A 1 85 ? 10.369 5.274 -2.330 1.00 93.38 85 ILE A O 1
ATOM 730 N N . VAL A 1 86 ? 9.260 3.810 -1.041 1.00 94.75 86 VAL A N 1
ATOM 731 C CA . VAL A 1 86 ? 9.797 2.617 -1.718 1.00 94.75 86 VAL A CA 1
ATOM 732 C C . VAL A 1 86 ? 9.428 2.603 -3.202 1.00 94.75 86 VAL A C 1
ATOM 734 O O . VAL A 1 86 ? 10.295 2.356 -4.036 1.00 94.75 86 VAL A O 1
ATOM 737 N N . GLN A 1 87 ? 8.186 2.937 -3.553 1.00 91.75 87 GLN A N 1
ATOM 738 C CA . GLN A 1 87 ? 7.718 3.044 -4.936 1.00 91.75 87 GLN A CA 1
ATOM 739 C C . GLN A 1 87 ? 8.495 4.103 -5.716 1.00 91.75 87 GLN A C 1
ATOM 741 O O . GLN A 1 87 ? 8.867 3.864 -6.863 1.00 91.75 87 GLN A O 1
ATOM 746 N N . TYR A 1 88 ? 8.797 5.249 -5.104 1.00 91.19 88 TYR A N 1
ATOM 747 C CA . TYR A 1 88 ? 9.627 6.274 -5.728 1.00 91.19 88 TYR A CA 1
ATOM 748 C C . TYR A 1 88 ? 11.055 5.771 -6.001 1.00 91.19 88 TYR A C 1
ATOM 750 O O . TYR A 1 88 ? 11.571 5.945 -7.107 1.00 91.19 88 TYR A O 1
ATOM 758 N N . LEU A 1 89 ? 11.668 5.071 -5.038 1.00 90.81 89 LEU A N 1
ATOM 759 C CA . LEU A 1 89 ? 12.988 4.451 -5.210 1.00 90.81 89 LEU A CA 1
ATOM 760 C C . LEU A 1 89 ? 12.975 3.358 -6.293 1.00 90.81 89 LEU A C 1
ATOM 762 O O . LEU A 1 89 ? 13.891 3.292 -7.114 1.00 90.81 89 LEU A O 1
ATOM 766 N N . GLN A 1 90 ? 11.930 2.525 -6.329 1.00 90.00 90 GLN A N 1
ATOM 767 C CA . GLN A 1 90 ? 11.718 1.498 -7.353 1.00 90.00 90 GLN A CA 1
ATOM 768 C C . GLN A 1 90 ? 11.541 2.110 -8.742 1.00 90.00 90 GLN A C 1
ATOM 770 O O . GLN A 1 90 ? 12.161 1.637 -9.695 1.00 90.00 90 GLN A O 1
ATOM 775 N N . PHE A 1 91 ? 10.726 3.162 -8.860 1.00 88.75 91 PHE A N 1
ATOM 776 C CA . PHE A 1 91 ? 10.504 3.882 -10.112 1.00 88.75 91 PHE A CA 1
ATOM 777 C C . PHE A 1 91 ? 11.804 4.470 -10.644 1.00 88.75 91 PHE A C 1
ATOM 779 O O . PHE A 1 91 ? 12.100 4.307 -11.829 1.00 88.75 91 PHE A O 1
ATOM 786 N N . GLY A 1 92 ? 12.589 5.093 -9.755 1.00 85.56 92 GLY A N 1
ATOM 787 C CA . GLY A 1 92 ? 13.967 5.469 -10.021 1.00 85.56 92 GLY A CA 1
ATOM 788 C C . GLY A 1 92 ? 14.692 4.272 -10.612 1.00 85.56 92 GLY A C 1
ATOM 789 O O . GLY A 1 92 ? 14.861 4.216 -11.826 1.00 85.56 92 GLY A O 1
ATOM 790 N N . TYR A 1 93 ? 15.023 3.273 -9.794 1.00 85.19 93 TYR A N 1
ATOM 791 C CA . TYR A 1 93 ? 15.781 2.083 -10.195 1.00 85.19 93 TYR A CA 1
ATOM 792 C C . TYR A 1 93 ? 15.366 1.488 -11.561 1.00 85.19 93 TYR A C 1
ATOM 794 O O . TYR A 1 93 ? 16.219 1.236 -12.417 1.00 85.19 93 TYR A O 1
ATOM 802 N N . GLN A 1 94 ? 14.064 1.322 -11.811 1.00 82.44 94 GLN A N 1
ATOM 803 C CA . GLN A 1 94 ? 13.532 0.791 -13.069 1.00 82.44 94 GLN A CA 1
ATOM 804 C C . GLN A 1 94 ? 13.816 1.696 -14.276 1.00 82.44 94 GLN A C 1
ATOM 806 O O . GLN A 1 94 ? 14.202 1.191 -15.333 1.00 82.44 94 GLN A O 1
ATOM 811 N N . LYS A 1 95 ? 13.678 3.020 -14.132 1.00 82.94 95 LYS A N 1
ATOM 812 C CA . LYS A 1 95 ? 13.988 3.993 -15.190 1.00 82.94 95 LYS A CA 1
ATOM 813 C C . LYS A 1 95 ? 15.460 3.914 -15.610 1.00 82.94 95 LYS A C 1
ATOM 815 O O . LYS A 1 95 ? 15.756 3.888 -16.802 1.00 82.94 95 LYS A O 1
ATOM 820 N N . GLY A 1 96 ? 16.384 3.835 -14.654 1.00 77.19 96 GLY A N 1
ATOM 821 C CA . GLY A 1 96 ? 17.820 3.735 -14.952 1.00 77.19 96 GLY A CA 1
ATOM 822 C C . GLY A 1 96 ? 18.236 2.376 -15.511 1.00 77.19 96 GLY A C 1
ATOM 823 O O . GLY A 1 96 ? 19.063 2.323 -16.421 1.00 77.19 96 GLY A O 1
ATOM 824 N N . LEU A 1 97 ? 17.627 1.278 -15.046 1.00 77.88 97 LEU A N 1
ATOM 825 C CA . LEU A 1 97 ? 17.818 -0.043 -15.655 1.00 77.88 97 LEU A CA 1
ATOM 826 C C . LEU A 1 97 ? 17.384 -0.024 -17.127 1.00 77.88 97 LEU A C 1
ATOM 828 O O . LEU A 1 97 ? 18.123 -0.485 -17.995 1.00 77.88 97 LEU A O 1
ATOM 832 N N . LEU A 1 98 ? 16.207 0.541 -17.409 1.00 77.19 98 LEU A N 1
ATOM 833 C CA . LEU A 1 98 ? 15.685 0.659 -18.765 1.00 77.19 98 LEU A CA 1
ATOM 834 C C . LEU A 1 98 ? 16.606 1.501 -19.656 1.00 77.19 98 LEU A C 1
ATOM 836 O O . LEU A 1 98 ? 16.900 1.096 -20.780 1.00 77.19 98 LEU A O 1
ATOM 840 N N . TYR A 1 99 ? 17.109 2.625 -19.143 1.00 72.81 99 TYR A N 1
ATOM 841 C CA . TYR A 1 99 ? 18.093 3.449 -19.843 1.00 72.81 99 TYR A CA 1
ATOM 842 C C . TYR A 1 99 ? 19.364 2.661 -20.182 1.00 72.81 99 TYR A C 1
ATOM 844 O O . TYR A 1 99 ? 19.810 2.680 -21.327 1.00 72.81 99 TYR A O 1
ATOM 852 N N . ARG A 1 100 ? 19.913 1.906 -19.223 1.00 73.19 100 ARG A N 1
ATOM 853 C CA . ARG A 1 100 ? 21.105 1.075 -19.439 1.00 73.19 100 ARG A CA 1
ATOM 854 C C . ARG A 1 100 ? 20.866 -0.002 -20.497 1.00 73.19 100 ARG A C 1
ATOM 856 O O . ARG A 1 100 ? 21.700 -0.162 -21.379 1.00 73.19 100 ARG A O 1
ATOM 863 N N . LEU A 1 101 ? 19.736 -0.710 -20.437 1.00 72.12 101 LEU A N 1
ATOM 864 C CA . LEU A 1 101 ? 19.378 -1.725 -21.437 1.00 72.12 101 LEU A CA 1
ATOM 865 C C . LEU A 1 101 ? 19.221 -1.115 -22.836 1.00 72.12 101 LEU A C 1
ATOM 86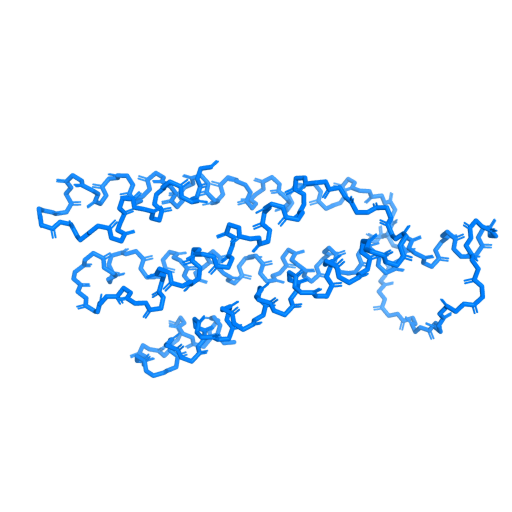7 O O . LEU A 1 101 ? 19.638 -1.722 -23.819 1.00 72.12 101 LEU A O 1
ATOM 871 N N . LYS A 1 102 ? 18.670 0.102 -22.929 1.00 70.12 102 LYS A N 1
ATOM 872 C CA . LYS A 1 102 ? 18.581 0.844 -24.193 1.00 70.12 102 LYS A CA 1
ATOM 873 C C . LYS A 1 102 ? 19.967 1.254 -24.709 1.00 70.12 102 LYS A C 1
ATOM 875 O O . LYS A 1 102 ? 20.249 1.061 -25.885 1.00 70.12 102 LYS A O 1
ATOM 880 N N . ALA A 1 103 ? 20.838 1.770 -23.841 1.00 70.00 103 ALA A N 1
ATOM 881 C CA . ALA A 1 103 ? 22.188 2.206 -24.210 1.00 70.00 103 ALA A CA 1
ATOM 882 C C . ALA A 1 103 ? 23.104 1.041 -24.630 1.00 70.00 103 ALA A C 1
ATOM 884 O O . ALA A 1 103 ? 23.973 1.218 -25.475 1.00 70.00 103 ALA A O 1
ATOM 885 N N . LEU A 1 104 ? 22.887 -0.155 -24.072 1.00 73.75 104 LEU A N 1
ATOM 886 C CA . LEU A 1 104 ? 23.594 -1.386 -24.444 1.00 73.75 104 LEU A CA 1
ATOM 887 C C . LEU A 1 104 ? 23.075 -2.024 -25.747 1.00 73.75 104 LEU A C 1
ATOM 889 O O . LEU A 1 104 ? 23.590 -3.058 -26.158 1.00 73.75 104 LEU A O 1
ATOM 893 N N . GLY A 1 105 ? 22.062 -1.438 -26.396 1.00 67.38 105 GLY A N 1
ATOM 894 C CA . GLY A 1 105 ? 21.484 -1.966 -27.636 1.00 67.38 105 GLY A CA 1
ATOM 895 C C . GLY A 1 105 ? 20.536 -3.156 -27.445 1.00 67.38 105 GLY A C 1
ATOM 896 O O . GLY A 1 105 ? 20.037 -3.697 -28.427 1.00 67.38 105 GLY A O 1
ATOM 897 N N . GLU A 1 106 ? 20.219 -3.541 -26.204 1.00 62.34 106 GLU A N 1
ATOM 898 C CA . GLU A 1 106 ? 19.301 -4.650 -25.899 1.00 62.34 106 GLU A CA 1
ATOM 899 C C . GLU A 1 106 ? 17.804 -4.246 -25.935 1.00 62.34 106 GLU A C 1
ATOM 901 O O . GLU A 1 106 ? 16.929 -5.054 -25.609 1.00 62.34 106 GLU A O 1
ATOM 906 N N . ARG A 1 107 ? 17.456 -3.006 -26.337 1.00 52.59 107 ARG A N 1
ATOM 907 C CA . ARG A 1 107 ? 16.054 -2.547 -26.487 1.00 52.59 107 ARG A CA 1
ATOM 908 C C . ARG A 1 107 ? 15.843 -1.499 -27.596 1.00 52.59 107 ARG A C 1
ATOM 910 O O . ARG A 1 107 ? 16.668 -0.617 -27.792 1.00 52.59 107 ARG A O 1
ATOM 917 N N . HIS A 1 108 ? 14.689 -1.569 -28.273 1.00 54.75 108 HIS A N 1
ATOM 918 C CA . HIS A 1 108 ? 14.343 -0.774 -29.465 1.00 54.75 108 HIS A CA 1
ATOM 919 C C . HIS A 1 108 ? 13.877 0.684 -29.177 1.00 54.75 108 HIS A C 1
ATOM 921 O O . HIS A 1 108 ? 13.110 0.946 -28.254 1.00 54.75 108 HIS A O 1
ATOM 927 N N . ASN A 1 109 ? 14.368 1.596 -30.026 1.00 46.81 109 ASN A N 1
ATOM 928 C CA . ASN A 1 109 ? 14.263 3.055 -30.261 1.00 46.81 109 ASN A CA 1
ATOM 929 C C . ASN A 1 109 ? 13.358 4.073 -29.513 1.00 46.81 109 ASN A C 1
ATOM 931 O O . ASN A 1 109 ? 13.614 5.260 -29.697 1.00 46.81 109 ASN A O 1
ATOM 935 N N . MET A 1 110 ? 12.431 3.759 -28.608 1.00 55.47 110 MET A N 1
ATOM 936 C CA . MET A 1 110 ? 11.698 4.807 -27.841 1.00 55.47 110 MET A CA 1
ATOM 937 C C . MET A 1 110 ? 11.932 4.596 -26.344 1.00 55.47 110 MET A C 1
ATOM 939 O O . MET A 1 110 ? 11.501 3.590 -25.810 1.00 55.47 110 MET A O 1
ATOM 943 N N . ASP A 1 111 ? 12.840 5.327 -25.682 1.00 45.12 111 ASP A N 1
ATOM 944 C CA . ASP A 1 111 ? 12.482 6.503 -24.866 1.00 45.12 111 ASP A CA 1
ATOM 945 C C . ASP A 1 111 ? 13.535 7.639 -24.794 1.00 45.12 111 ASP A C 1
ATOM 947 O O . ASP A 1 111 ? 14.702 7.458 -25.148 1.00 45.12 111 ASP A O 1
ATOM 951 N N . ILE A 1 112 ? 13.086 8.797 -24.298 1.00 57.16 112 ILE A N 1
ATOM 952 C CA . ILE A 1 112 ? 13.784 10.086 -24.157 1.00 57.16 112 ILE A CA 1
ATOM 953 C C . ILE A 1 112 ? 14.504 10.169 -22.795 1.00 57.16 112 ILE A C 1
ATOM 955 O O . ILE A 1 112 ? 13.982 9.720 -21.772 1.00 57.16 112 ILE A O 1
ATOM 959 N N . THR A 1 113 ? 15.696 10.764 -22.765 1.00 47.66 113 THR A N 1
ATOM 960 C CA . THR A 1 113 ? 16.531 10.945 -21.567 1.00 47.66 113 THR A CA 1
ATOM 961 C C . THR A 1 113 ? 16.147 12.188 -20.772 1.00 47.66 113 THR A C 1
ATOM 963 O O . THR A 1 113 ? 16.133 13.283 -21.323 1.00 47.66 113 THR A O 1
ATOM 966 N N . ILE A 1 114 ? 15.941 12.043 -19.459 1.00 48.28 114 ILE A N 1
ATOM 967 C CA . ILE A 1 114 ? 16.124 13.157 -18.517 1.00 48.28 114 ILE A CA 1
ATOM 968 C C . ILE A 1 114 ? 16.953 12.655 -17.337 1.00 48.28 114 ILE A C 1
ATOM 970 O O . ILE A 1 114 ? 16.544 11.712 -16.644 1.00 48.28 114 ILE A O 1
ATOM 974 N N . GLU A 1 115 ? 18.103 13.304 -17.164 1.00 52.34 115 GLU A N 1
ATOM 975 C CA . GLU A 1 115 ? 19.069 13.150 -16.080 1.00 52.34 115 GLU A CA 1
ATOM 976 C C . GLU A 1 115 ? 18.573 13.825 -14.800 1.00 52.34 115 GLU A C 1
ATOM 978 O O . GLU A 1 115 ? 17.996 14.909 -14.829 1.00 52.34 115 GLU A O 1
ATOM 983 N N . GLY A 1 116 ? 18.806 13.175 -13.663 1.00 45.47 116 GLY A N 1
ATOM 984 C CA . GLY A 1 116 ? 18.495 13.757 -12.363 1.00 45.47 116 GLY A CA 1
ATOM 985 C C . GLY A 1 116 ? 18.417 12.728 -11.246 1.00 45.47 116 GLY A C 1
ATOM 986 O O . GLY A 1 116 ? 17.366 12.603 -10.643 1.00 45.47 116 GLY A O 1
ATOM 987 N N . PHE A 1 117 ? 19.492 11.966 -11.007 1.00 47.03 117 PHE A N 1
ATOM 988 C CA . PHE A 1 117 ? 19.770 11.243 -9.751 1.00 47.03 117 PHE A CA 1
ATOM 989 C C . PHE A 1 117 ? 21.254 10.849 -9.708 1.00 47.03 117 PHE A C 1
ATOM 991 O O . PHE A 1 117 ? 21.822 10.483 -10.736 1.00 47.03 117 PHE A O 1
ATOM 998 N N . HIS A 1 118 ? 21.882 10.912 -8.531 1.00 51.88 118 HIS A N 1
ATOM 999 C CA . HIS A 1 118 ? 23.318 10.655 -8.359 1.00 51.88 118 HIS A CA 1
ATOM 1000 C C . HIS A 1 118 ? 23.725 9.244 -8.821 1.00 51.88 118 HIS A C 1
ATOM 1002 O O . HIS A 1 118 ? 23.085 8.252 -8.472 1.00 51.88 118 HIS A O 1
ATOM 1008 N N . SER A 1 119 ? 24.824 9.153 -9.578 1.00 54.50 119 SER A N 1
ATOM 1009 C CA . SER A 1 119 ? 25.307 7.943 -10.275 1.00 54.50 119 SER A CA 1
ATOM 1010 C C . SER A 1 119 ? 25.509 6.710 -9.378 1.00 54.50 119 SER A C 1
ATOM 1012 O O . SER A 1 119 ? 25.407 5.576 -9.845 1.00 54.50 119 SER A O 1
ATOM 1014 N N . TRP A 1 120 ? 25.754 6.910 -8.081 1.00 56.75 120 TRP A N 1
ATOM 1015 C CA . TRP A 1 120 ? 25.953 5.846 -7.093 1.00 56.75 120 TRP A CA 1
ATOM 1016 C C . TRP A 1 120 ? 24.672 5.064 -6.749 1.00 56.75 120 TRP A C 1
ATOM 1018 O O . TRP A 1 120 ? 24.744 3.849 -6.567 1.00 56.75 120 TRP A O 1
ATOM 1028 N N . MET A 1 121 ? 23.496 5.706 -6.750 1.00 56.66 121 MET A N 1
ATOM 1029 C CA . MET A 1 121 ? 22.212 5.063 -6.401 1.00 56.66 121 MET A CA 1
ATOM 1030 C C . MET A 1 121 ? 21.764 4.013 -7.435 1.00 56.66 121 MET A C 1
ATOM 1032 O O . MET A 1 121 ? 20.841 3.236 -7.200 1.00 56.66 121 MET A O 1
ATOM 1036 N N . TRP A 1 122 ? 22.457 3.962 -8.573 1.00 54.81 122 TRP A N 1
ATOM 1037 C CA . TRP A 1 122 ? 22.177 3.099 -9.717 1.00 54.81 122 TRP A CA 1
ATOM 1038 C C . TRP A 1 122 ? 23.104 1.886 -9.822 1.00 54.81 122 TRP A C 1
ATOM 1040 O O . TRP A 1 122 ? 22.946 1.067 -10.729 1.00 54.81 122 TRP A O 1
ATOM 1050 N N . ARG A 1 123 ? 24.074 1.735 -8.908 1.00 55.59 123 ARG A N 1
ATOM 1051 C CA . ARG A 1 123 ? 25.081 0.658 -8.955 1.00 55.59 123 ARG A CA 1
ATOM 1052 C C . ARG A 1 123 ? 24.590 -0.710 -8.457 1.00 55.59 123 ARG A C 1
ATOM 1054 O O . ARG A 1 123 ? 25.405 -1.566 -8.136 1.00 55.59 123 ARG A O 1
ATOM 1061 N N . GLY A 1 124 ? 23.281 -0.962 -8.460 1.00 64.62 124 GLY A N 1
ATOM 1062 C CA . GLY A 1 124 ? 22.737 -2.317 -8.336 1.00 64.62 124 GLY A CA 1
ATOM 1063 C C . GLY A 1 124 ? 21.441 -2.418 -7.539 1.00 64.62 124 GLY A C 1
ATOM 1064 O O . GLY A 1 124 ? 21.055 -1.507 -6.813 1.00 64.62 124 GLY A O 1
ATOM 1065 N N . LEU A 1 125 ? 20.787 -3.577 -7.659 1.00 77.25 125 LEU A N 1
ATOM 1066 C CA . LEU A 1 125 ? 19.578 -3.928 -6.904 1.00 77.25 125 LEU A CA 1
ATOM 1067 C C . LEU A 1 125 ? 19.810 -3.885 -5.381 1.00 77.25 125 LEU A C 1
ATOM 1069 O O . LEU A 1 125 ? 18.877 -3.629 -4.626 1.00 77.25 125 LEU A O 1
ATOM 1073 N N . SER A 1 126 ? 21.055 -4.079 -4.934 1.00 82.25 126 SER A N 1
ATOM 1074 C CA . SER A 1 126 ? 21.441 -4.154 -3.521 1.00 82.25 126 SER A CA 1
ATOM 1075 C C . SER A 1 126 ? 21.072 -2.918 -2.701 1.00 82.25 126 SER A C 1
ATOM 1077 O O . SER A 1 126 ? 20.728 -3.064 -1.534 1.00 82.25 126 SER A O 1
ATOM 1079 N N . PHE A 1 127 ? 21.083 -1.719 -3.298 1.00 84.00 127 PHE A N 1
ATOM 1080 C CA . PHE A 1 127 ? 20.634 -0.495 -2.618 1.00 84.00 127 PHE A CA 1
ATOM 1081 C C . PHE A 1 127 ? 19.145 -0.552 -2.256 1.00 84.00 127 PHE A C 1
ATOM 1083 O O . PHE A 1 127 ? 18.737 -0.080 -1.200 1.00 84.00 127 PHE A O 1
ATOM 1090 N N . LEU A 1 128 ? 18.335 -1.148 -3.130 1.00 88.56 128 LEU A N 1
ATOM 1091 C CA . LEU A 1 128 ? 16.888 -1.200 -2.987 1.00 88.56 128 LEU A CA 1
ATOM 1092 C C . LEU A 1 128 ? 16.443 -2.301 -2.010 1.00 88.56 128 LEU A C 1
ATOM 1094 O O . LEU A 1 128 ? 15.421 -2.152 -1.344 1.00 88.56 128 LEU A O 1
ATOM 1098 N N . LEU A 1 129 ? 17.220 -3.383 -1.890 1.00 90.75 129 LEU A N 1
ATOM 1099 C CA . LEU A 1 129 ? 16.913 -4.531 -1.029 1.00 90.75 129 LEU A CA 1
ATOM 1100 C C . LEU A 1 129 ? 16.515 -4.175 0.416 1.00 90.75 129 LEU A C 1
ATOM 1102 O O . LEU A 1 129 ? 15.455 -4.644 0.829 1.00 90.75 129 LEU A O 1
ATOM 1106 N N . PRO A 1 130 ? 17.267 -3.368 1.195 1.00 93.00 130 PRO A N 1
ATOM 1107 C CA . PRO A 1 130 ? 16.881 -3.062 2.576 1.00 93.00 130 PRO A CA 1
ATOM 1108 C C . PRO A 1 130 ? 15.507 -2.384 2.672 1.00 93.00 130 PRO A C 1
ATOM 1110 O O . PRO A 1 130 ? 14.740 -2.677 3.587 1.00 93.00 130 PRO A O 1
ATOM 1113 N N . PHE A 1 131 ? 15.154 -1.536 1.703 1.00 94.19 131 PHE A N 1
ATOM 1114 C CA . PHE A 1 131 ? 13.843 -0.886 1.647 1.00 94.19 131 PHE A CA 1
ATOM 1115 C C . PHE A 1 131 ? 12.725 -1.865 1.263 1.00 94.19 131 PHE A C 1
ATOM 1117 O O . PHE A 1 131 ? 11.613 -1.778 1.775 1.00 94.19 131 PH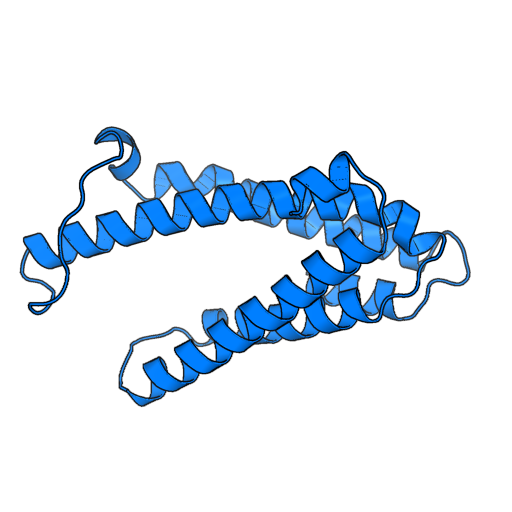E A O 1
ATOM 1124 N N . LEU A 1 132 ? 13.008 -2.835 0.391 1.00 93.81 132 LEU A N 1
ATOM 1125 C CA . LEU A 1 132 ? 12.038 -3.877 0.046 1.00 93.81 132 LEU A CA 1
ATOM 1126 C C . LEU A 1 132 ? 11.778 -4.805 1.231 1.00 93.81 132 LEU A C 1
ATOM 1128 O O . LEU A 1 132 ? 10.624 -5.045 1.573 1.00 93.81 132 LEU A O 1
ATOM 1132 N N . PHE A 1 133 ? 12.836 -5.283 1.892 1.00 95.44 133 PHE A N 1
ATOM 1133 C CA . PHE A 1 133 ? 12.704 -6.111 3.090 1.00 95.44 133 PHE A CA 1
ATOM 1134 C C . PHE A 1 133 ? 11.998 -5.362 4.219 1.00 95.44 133 PHE A C 1
ATOM 1136 O O . PHE A 1 133 ? 11.106 -5.926 4.845 1.00 95.44 133 PHE A O 1
ATOM 1143 N N . GLY A 1 134 ? 12.320 -4.084 4.437 1.00 97.12 134 GLY A N 1
ATOM 1144 C CA . GLY A 1 134 ? 11.588 -3.248 5.388 1.00 97.12 134 GLY A CA 1
ATOM 1145 C C . GLY A 1 134 ? 10.100 -3.132 5.043 1.00 97.12 134 GLY A C 1
ATOM 1146 O O . GLY A 1 134 ? 9.260 -3.239 5.935 1.00 97.12 134 GLY A O 1
ATOM 1147 N N . GLY A 1 135 ? 9.762 -3.014 3.756 1.00 96.00 135 GLY A N 1
ATOM 1148 C CA . GLY A 1 135 ? 8.380 -3.015 3.272 1.00 96.00 135 GLY A CA 1
ATOM 1149 C C . GLY A 1 135 ? 7.636 -4.306 3.577 1.00 96.00 135 GLY A C 1
ATOM 1150 O O . GLY A 1 135 ? 6.548 -4.247 4.144 1.00 96.00 135 GLY A O 1
ATOM 1151 N N . TYR A 1 136 ? 8.233 -5.462 3.279 1.00 95.31 136 TYR A N 1
ATOM 1152 C CA . TYR A 1 136 ? 7.637 -6.764 3.594 1.00 95.31 136 TYR A CA 1
ATOM 1153 C C . TYR A 1 136 ? 7.491 -6.988 5.104 1.00 95.31 136 TYR A C 1
ATOM 1155 O O . TYR A 1 136 ? 6.453 -7.466 5.556 1.00 95.31 136 TYR A O 1
ATOM 1163 N N . THR A 1 137 ? 8.475 -6.579 5.906 1.00 97.44 137 THR A N 1
ATOM 1164 C CA . THR A 1 137 ? 8.382 -6.648 7.372 1.00 97.44 137 THR A CA 1
ATOM 1165 C C . THR A 1 137 ? 7.253 -5.765 7.901 1.00 97.44 137 THR A C 1
ATOM 1167 O O . THR A 1 137 ? 6.486 -6.192 8.762 1.00 97.44 137 THR A O 1
ATOM 1170 N N . PHE A 1 138 ? 7.094 -4.550 7.370 1.00 97.81 138 PHE A N 1
ATOM 1171 C CA . PHE A 1 138 ? 5.991 -3.670 7.759 1.00 97.81 138 PHE A CA 1
ATOM 1172 C C . PHE A 1 138 ? 4.637 -4.230 7.280 1.00 97.81 138 PHE A C 1
ATOM 1174 O O . PHE A 1 138 ? 3.644 -4.179 8.004 1.00 97.81 138 PHE A O 1
ATOM 1181 N N . GLN A 1 139 ? 4.592 -4.853 6.102 1.00 96.88 139 GLN A N 1
ATOM 1182 C CA . GLN A 1 139 ? 3.406 -5.556 5.614 1.00 96.88 139 GLN A CA 1
ATOM 1183 C C . GLN A 1 139 ? 2.987 -6.681 6.581 1.00 96.88 139 GLN A C 1
ATOM 1185 O O . GLN A 1 139 ? 1.834 -6.719 7.013 1.00 96.88 139 GLN A O 1
ATOM 1190 N N . ALA A 1 140 ? 3.935 -7.514 7.019 1.00 97.56 140 ALA A N 1
ATOM 1191 C CA . ALA A 1 140 ? 3.697 -8.555 8.019 1.00 97.56 140 ALA A CA 1
ATOM 1192 C C . ALA A 1 140 ? 3.281 -7.974 9.384 1.00 97.56 140 ALA A C 1
ATOM 1194 O O . ALA A 1 140 ? 2.408 -8.520 10.058 1.00 97.56 140 ALA A O 1
ATOM 1195 N N . TYR A 1 141 ? 3.843 -6.831 9.786 1.00 98.00 141 TYR A N 1
ATOM 1196 C CA . TYR A 1 141 ? 3.442 -6.133 11.010 1.00 98.00 141 TYR A CA 1
ATOM 1197 C C . TYR A 1 141 ? 1.993 -5.615 10.948 1.00 98.00 141 TYR A C 1
ATOM 1199 O O . TYR A 1 141 ? 1.266 -5.676 11.947 1.00 98.00 141 TYR A O 1
ATOM 1207 N N . ASN A 1 142 ? 1.528 -5.170 9.775 1.00 97.94 142 ASN A N 1
ATOM 1208 C CA . ASN A 1 142 ? 0.117 -4.839 9.555 1.00 97.94 142 ASN A CA 1
ATOM 1209 C C . ASN A 1 142 ? -0.777 -6.072 9.676 1.00 97.94 142 ASN A C 1
ATOM 1211 O O . ASN A 1 142 ? -1.772 -6.007 10.396 1.00 97.94 142 ASN A O 1
ATOM 1215 N N . ALA A 1 143 ? -0.402 -7.194 9.053 1.00 97.44 143 ALA A N 1
ATOM 1216 C CA . ALA A 1 143 ? -1.131 -8.454 9.193 1.00 97.44 143 ALA A CA 1
ATOM 1217 C C . ALA A 1 143 ? -1.232 -8.882 10.665 1.00 97.44 143 ALA A C 1
ATOM 1219 O O . ALA A 1 143 ? -2.322 -9.158 11.155 1.00 97.44 143 ALA A O 1
ATOM 1220 N N . TRP A 1 144 ? -0.123 -8.844 11.409 1.00 97.56 144 TRP A N 1
ATOM 1221 C CA . TRP A 1 144 ? -0.103 -9.166 12.838 1.00 97.56 144 TRP A CA 1
ATOM 1222 C C . TRP A 1 144 ? -1.013 -8.254 13.670 1.00 97.56 144 TRP A C 1
ATOM 1224 O O . TRP A 1 144 ? -1.719 -8.703 14.573 1.00 97.56 144 TRP A O 1
ATOM 1234 N N . THR A 1 145 ? -1.012 -6.958 13.369 1.00 97.31 145 THR A N 1
ATOM 1235 C CA . THR A 1 145 ? -1.856 -5.986 14.073 1.00 97.31 145 THR A CA 1
ATOM 1236 C C . THR A 1 145 ? -3.333 -6.248 13.801 1.00 97.31 145 THR A C 1
ATOM 1238 O O . THR A 1 145 ? -4.122 -6.308 14.741 1.00 97.31 145 THR A O 1
ATOM 1241 N N . LEU A 1 146 ? -3.697 -6.475 12.539 1.00 97.38 146 LEU A N 1
ATOM 1242 C CA . LEU A 1 146 ? -5.061 -6.817 12.143 1.00 97.38 146 LEU A CA 1
ATOM 1243 C C . LEU A 1 146 ? -5.505 -8.150 12.745 1.00 97.38 146 LEU A C 1
ATOM 1245 O O . LEU A 1 146 ? -6.619 -8.229 13.249 1.00 97.38 146 LEU A O 1
ATOM 1249 N N . TYR A 1 147 ? -4.628 -9.155 12.786 1.00 96.94 147 TYR A N 1
ATOM 1250 C CA . TYR A 1 147 ? -4.895 -10.428 13.452 1.00 96.94 147 TYR A CA 1
ATOM 1251 C C . TYR A 1 147 ? -5.278 -10.221 14.922 1.00 96.94 147 TYR A C 1
ATOM 1253 O O . TYR A 1 147 ? -6.319 -10.710 15.354 1.00 96.94 147 TYR A O 1
ATOM 1261 N N . LYS A 1 148 ? -4.521 -9.419 15.681 1.00 97.06 148 LYS A N 1
ATOM 1262 C CA . LYS A 1 148 ? -4.896 -9.079 17.066 1.00 97.06 148 LYS A CA 1
ATOM 1263 C C . LYS A 1 148 ? -6.234 -8.339 17.148 1.00 97.06 148 LYS A C 1
ATOM 1265 O O . LYS A 1 148 ? -7.026 -8.618 18.038 1.00 97.06 148 LYS A O 1
ATOM 1270 N N . LEU A 1 149 ? -6.511 -7.439 16.203 1.00 96.31 149 LEU A N 1
ATOM 1271 C CA . LEU A 1 149 ? -7.782 -6.712 16.149 1.00 96.31 149 LEU A CA 1
ATOM 1272 C C . LEU A 1 149 ? -8.982 -7.608 15.818 1.00 96.31 149 LEU A C 1
ATOM 1274 O O . LEU A 1 149 ? -10.107 -7.208 16.100 1.00 96.31 149 LEU A O 1
ATOM 1278 N N . THR A 1 150 ? -8.777 -8.806 15.252 1.00 94.88 150 THR A N 1
ATOM 1279 C CA . THR A 1 150 ? -9.872 -9.779 15.076 1.00 94.88 150 THR A CA 1
ATOM 1280 C C . THR A 1 150 ? -10.349 -10.375 16.399 1.00 94.88 150 THR A C 1
ATOM 1282 O O . THR A 1 150 ? -11.508 -10.772 16.494 1.00 94.88 150 THR A O 1
ATOM 1285 N N . THR A 1 151 ? -9.483 -10.431 17.417 1.00 92.94 151 THR A N 1
ATOM 1286 C CA . THR A 1 151 ? -9.798 -11.032 18.720 1.00 92.94 151 THR A CA 1
ATOM 1287 C C . THR A 1 151 ? -10.104 -9.988 19.790 1.00 92.94 151 THR A C 1
ATOM 1289 O O . THR A 1 151 ? -10.961 -10.230 20.638 1.00 92.94 151 THR A O 1
ATOM 1292 N N . TYR A 1 152 ? -9.447 -8.826 19.753 1.00 91.44 152 TYR A N 1
ATOM 1293 C CA . TYR A 1 152 ? -9.657 -7.747 20.717 1.00 91.44 152 TYR A CA 1
ATOM 1294 C C . TYR A 1 152 ? -9.446 -6.359 20.084 1.00 91.44 152 TYR A C 1
ATOM 1296 O O . TYR A 1 152 ? -8.387 -6.132 19.492 1.00 91.44 152 TYR A O 1
ATOM 1304 N N . PRO A 1 153 ? -10.373 -5.393 20.254 1.00 91.25 153 PRO A N 1
ATOM 1305 C CA . PRO A 1 153 ? -11.631 -5.452 21.014 1.00 91.25 153 PRO A CA 1
ATOM 1306 C C . PRO A 1 153 ? -12.727 -6.294 20.323 1.00 91.25 153 PRO A C 1
ATOM 1308 O O . PRO A 1 153 ? -12.663 -6.507 19.108 1.00 91.25 153 PRO A O 1
ATOM 1311 N N . PRO A 1 154 ? -13.731 -6.799 21.072 1.00 91.25 154 PRO A N 1
ATOM 1312 C CA . PRO A 1 154 ? -14.802 -7.625 20.513 1.00 91.25 154 PRO A CA 1
ATOM 1313 C C . PRO A 1 154 ? -15.647 -6.862 19.480 1.00 91.25 154 PRO A C 1
ATOM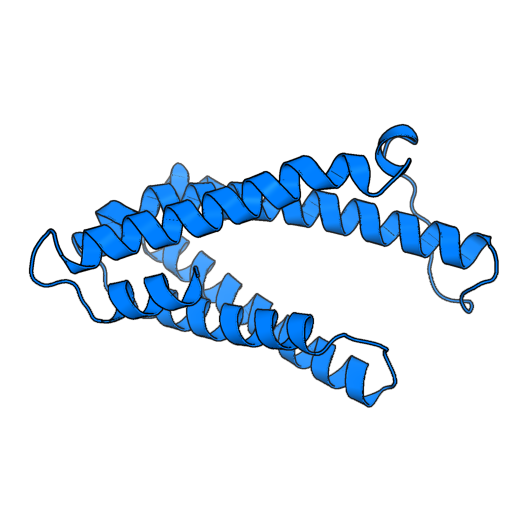 1315 O O . PRO A 1 154 ? -15.709 -5.636 19.481 1.00 91.25 154 PRO A O 1
ATOM 1318 N N . GLY A 1 155 ? -16.324 -7.599 18.595 1.00 91.56 155 GLY A N 1
ATOM 1319 C CA . GLY A 1 155 ? -17.178 -7.003 17.560 1.00 91.56 155 GLY A CA 1
ATOM 1320 C C . GLY A 1 155 ? -16.419 -6.499 16.329 1.00 91.56 155 GLY A C 1
ATOM 1321 O O . GLY A 1 155 ? -16.896 -5.597 15.643 1.00 91.56 155 GLY A O 1
ATOM 1322 N N . ALA A 1 156 ? -15.246 -7.072 16.039 1.00 93.88 156 ALA A N 1
ATOM 1323 C CA . ALA A 1 156 ? -14.485 -6.751 14.838 1.00 93.88 156 ALA A CA 1
ATOM 1324 C C . ALA A 1 156 ? -15.328 -6.971 13.566 1.00 93.88 156 ALA A C 1
ATOM 1326 O O . ALA A 1 156 ? -15.851 -8.070 13.355 1.00 93.88 156 ALA A O 1
ATOM 1327 N N . PRO A 1 157 ? -15.465 -5.959 12.689 1.00 96.06 157 PRO A N 1
ATOM 1328 C CA . PRO A 1 157 ? -16.157 -6.144 11.426 1.00 96.06 157 PRO A CA 1
ATOM 1329 C C . PRO A 1 157 ? -15.337 -7.052 10.504 1.00 96.06 157 PRO A C 1
ATOM 1331 O O . PRO A 1 157 ? -14.107 -7.092 10.578 1.00 96.06 157 PRO A O 1
ATOM 1334 N N . TRP A 1 158 ? -16.012 -7.707 9.557 1.00 96.00 158 TRP A N 1
ATOM 1335 C CA . TRP A 1 158 ? -15.387 -8.627 8.595 1.00 96.00 158 TRP A CA 1
ATOM 1336 C C . TRP A 1 158 ? -14.198 -8.015 7.829 1.00 96.00 158 TRP A C 1
ATOM 1338 O O . TRP A 1 158 ? -13.270 -8.731 7.452 1.00 96.00 158 TRP A O 1
ATOM 1348 N N . HIS A 1 159 ? -14.195 -6.688 7.644 1.00 97.31 159 HIS A N 1
ATOM 1349 C CA . HIS A 1 159 ? -13.100 -5.930 7.037 1.00 97.31 159 HIS A CA 1
ATOM 1350 C C . HIS A 1 159 ? -11.747 -6.220 7.703 1.00 97.31 159 HIS A C 1
ATOM 1352 O O . HIS A 1 159 ? -10.754 -6.365 6.998 1.00 97.31 159 HIS A O 1
ATOM 1358 N N . VAL A 1 160 ? -11.697 -6.362 9.036 1.00 96.94 160 VAL A N 1
ATOM 1359 C CA . VAL A 1 160 ? -10.452 -6.630 9.780 1.00 96.94 160 VAL A CA 1
ATOM 1360 C C . VAL A 1 160 ? -9.858 -7.972 9.354 1.00 96.94 160 VAL A C 1
ATOM 1362 O O . VAL A 1 160 ? -8.686 -8.042 8.985 1.00 96.94 160 VAL A O 1
ATOM 1365 N N . SER A 1 161 ? -10.674 -9.029 9.356 1.00 95.75 161 SER A N 1
ATOM 1366 C CA . SER A 1 161 ? -10.249 -10.384 8.993 1.00 95.75 161 SER A CA 1
ATOM 1367 C C . SER A 1 161 ? -9.837 -10.480 7.525 1.00 95.75 161 SER A C 1
ATOM 1369 O O . SER A 1 161 ? -8.811 -11.080 7.213 1.00 95.75 161 SER A O 1
ATOM 1371 N N . VAL A 1 162 ? -10.593 -9.849 6.619 1.00 97.38 162 VAL A N 1
ATOM 1372 C CA . VAL A 1 162 ? -10.267 -9.842 5.184 1.00 97.38 162 VAL A CA 1
ATOM 1373 C C . VAL A 1 162 ? -8.982 -9.062 4.913 1.00 97.38 162 VAL A C 1
ATOM 1375 O O . VAL A 1 162 ? -8.111 -9.552 4.195 1.00 97.38 162 VAL A O 1
ATOM 1378 N N . MET A 1 163 ? -8.808 -7.889 5.527 1.00 97.38 163 MET A N 1
ATOM 1379 C CA . MET A 1 163 ? -7.573 -7.119 5.382 1.00 97.38 163 MET A CA 1
ATOM 1380 C C . MET A 1 163 ? -6.372 -7.863 5.963 1.00 97.38 163 MET A C 1
ATOM 1382 O O . MET A 1 163 ? -5.312 -7.844 5.346 1.00 97.38 163 MET A O 1
ATOM 1386 N N . CYS A 1 164 ? -6.526 -8.568 7.090 1.00 96.50 164 CYS A N 1
ATOM 1387 C CA . CYS A 1 164 ? -5.470 -9.427 7.630 1.00 96.50 164 CYS A CA 1
ATOM 1388 C C . CYS A 1 164 ? -4.992 -10.444 6.585 1.00 96.50 164 CYS A C 1
ATOM 1390 O O . CYS A 1 164 ? -3.789 -10.601 6.400 1.00 96.50 164 CYS A O 1
ATOM 1392 N N . GLY A 1 165 ? -5.926 -11.088 5.877 1.00 96.00 165 GLY A N 1
ATOM 1393 C CA . GLY A 1 165 ? -5.613 -12.024 4.798 1.00 96.00 165 GLY A CA 1
ATOM 1394 C C . GLY A 1 165 ? -4.907 -11.371 3.607 1.00 96.00 165 GLY A C 1
ATOM 1395 O O . GLY A 1 165 ? -4.004 -11.973 3.047 1.00 96.00 165 GLY A O 1
ATOM 1396 N N . PHE A 1 166 ? -5.266 -10.137 3.238 1.00 96.06 166 PHE A N 1
ATOM 1397 C CA . PHE A 1 166 ? -4.602 -9.423 2.139 1.00 96.06 166 PHE A CA 1
ATOM 1398 C C . PHE A 1 166 ? -3.186 -8.934 2.460 1.00 96.06 166 PHE A C 1
ATOM 1400 O O . PHE A 1 166 ? -2.405 -8.708 1.538 1.00 96.06 166 PHE A O 1
ATOM 1407 N N . PHE A 1 167 ? -2.860 -8.721 3.736 1.00 92.75 167 PHE A N 1
ATOM 1408 C CA . PHE A 1 167 ? -1.516 -8.316 4.149 1.00 92.75 167 PHE A CA 1
ATOM 1409 C C . PHE A 1 167 ? -0.537 -9.500 4.289 1.00 92.75 167 PHE A C 1
ATOM 1411 O O . PHE A 1 167 ? 0.664 -9.239 4.372 1.00 92.75 167 PHE A O 1
ATOM 1418 N N . LEU A 1 168 ? -1.012 -10.752 4.289 1.00 87.75 168 LEU A N 1
ATOM 1419 C CA . LEU A 1 168 ? -0.194 -11.977 4.287 1.00 87.75 168 LEU A CA 1
ATOM 1420 C C . LEU A 1 168 ? 0.227 -12.381 2.866 1.00 87.75 168 LEU A C 1
ATOM 1422 O O . LEU A 1 168 ? 1.387 -12.827 2.724 1.00 87.75 168 LEU A O 1
#

Mean predicted aligned error: 6.73 Å

Sequence (168 aa):
MAFLNLIFNYRALELAYIFLLVWYYCTLTIRESILKVN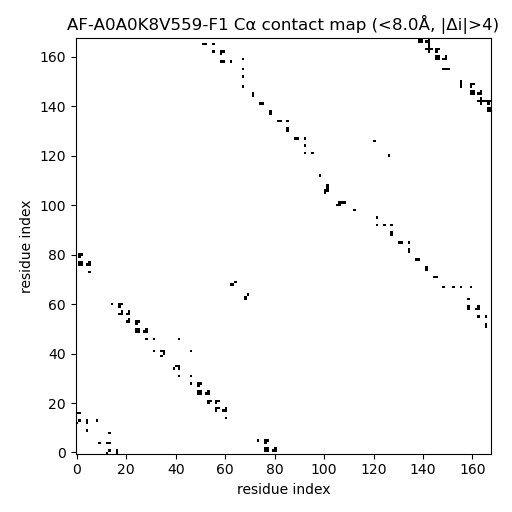GSRIKGWWRAHHFISTAAAGVLLVWPQGEHWQLFRTQFMYFNVYINIVQYLQFGYQKGLLYRLKALGERHNMDITIEGFHSWMWRGLSFLLPFLFGGYTFQAYNAWTLYKLTTYPPGAPWHVSVMCGFFL

Solvent-accessible surface area (backbone atoms only — not comparable to full-atom values): 9554 Å² total; per-residue (Å²): 103,48,65,55,46,72,76,44,90,43,68,68,62,45,50,52,46,35,48,50,46,26,53,49,28,48,51,50,43,52,52,50,53,53,40,42,74,72,68,46,92,72,57,68,68,62,54,49,49,32,52,51,50,23,52,50,28,48,48,59,59,70,51,65,93,48,69,74,45,64,74,44,44,63,60,52,36,52,50,48,44,53,49,54,53,47,50,51,53,48,53,48,53,52,54,55,51,52,50,50,41,40,75,73,67,77,48,79,95,77,84,86,90,81,90,88,74,68,76,73,77,68,79,47,72,72,75,52,44,64,56,51,53,51,47,53,52,49,35,46,50,49,18,54,53,28,52,48,37,55,67,49,64,78,86,53,56,70,5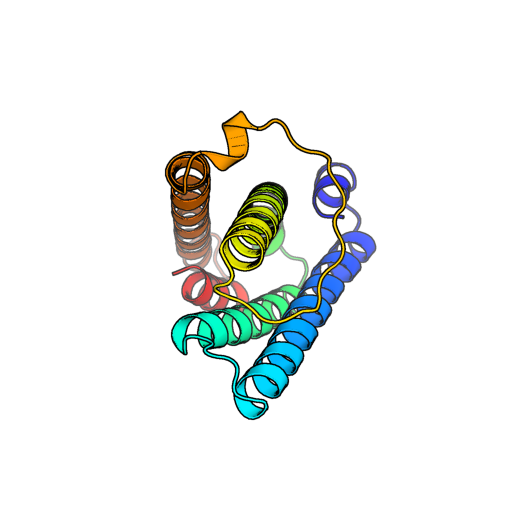6,40,57,54,50,23,60,70,39,106

InterPro domains:
  IPR012926 TMEM120A/B [PF07851] (2-168)
  IPR012926 TMEM120A/B [PTHR21433] (4-166)